Protein AF-A0A0H2MMU6-F1 (afdb_monomer)

Radius of gyration: 20.23 Å; Cα contacts (8 Å, |Δi|>4): 51; chains: 1; bounding box: 50×37×43 Å

Nearest PDB structures (foldseek):
  2pe5-assembly2_C-2  TM=5.045E-01  e=1.346E+00  Escherichia coli
  1kmn-assembly1_B  TM=4.336E-01  e=5.518E-01  Escherichia coli
  1kmn-assembly1_A  TM=4.266E-01  e=5.518E-01  Escherichia coli
  6v6y-assembly1_A-2  TM=4.279E-01  e=5.683E+00  Thermus thermophilus HB8
  4a5o-assembly2_D  TM=4.256E-01  e=9.186E+00  Pseudomonas aeruginosa PAO1

Sequence (64 aa):
MEPAITDILFASDLSQNAKVAMEKAVQFSQMSGAKLHILHVVERISSDAEITMRLYFPDPVLRI

Secondary structure (DSSP, 8-state):
-PPP--EEEEE----HHHHHHHHHHHHHHHHHTPEEEEE---PPPPHHHHHHHHHHS--TT---

Organism: NCBI:txid1489064

Structure (mmCIF, N/CA/C/O backbone):
data_AF-A0A0H2MMU6-F1
#
_entry.id   AF-A0A0H2MMU6-F1
#
loop_
_atom_site.group_PDB
_atom_site.id
_atom_site.type_symbol
_atom_site.label_atom_id
_atom_site.label_alt_id
_atom_site.label_comp_id
_atom_site.label_asym_id
_atom_site.label_entity_id
_atom_site.label_seq_id
_atom_site.pdbx_PDB_ins_code
_atom_site.Cartn_x
_atom_site.Cartn_y
_atom_site.Cartn_z
_atom_site.occupancy
_atom_site.B_iso_or_equiv
_atom_site.auth_seq_id
_atom_site.auth_comp_id
_atom_site.auth_asym_id
_atom_site.auth_atom_id
_atom_site.pdbx_PDB_model_num
ATOM 1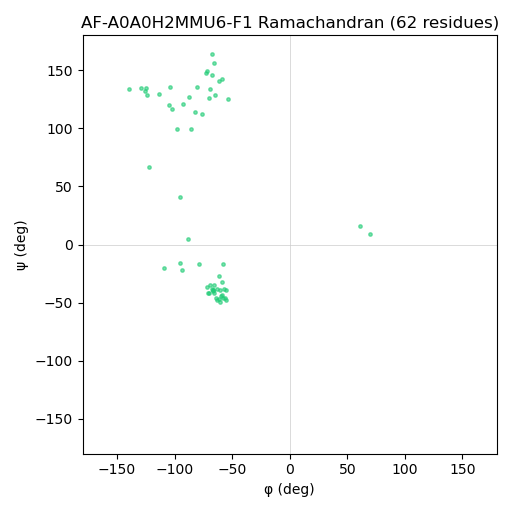 N N . MET A 1 1 ? -26.107 14.982 10.616 1.00 68.88 1 MET A N 1
ATOM 2 C CA . MET A 1 1 ? -25.248 13.807 10.862 1.00 68.88 1 MET A CA 1
ATOM 3 C C . MET A 1 1 ? -24.011 14.004 10.011 1.00 68.88 1 MET A C 1
ATOM 5 O O . MET A 1 1 ? -24.181 14.277 8.828 1.00 68.88 1 MET A O 1
ATOM 9 N N . GLU A 1 2 ? -22.815 13.994 10.596 1.00 74.94 2 GLU A N 1
ATOM 10 C CA . GLU A 1 2 ? -21.577 14.048 9.806 1.00 74.94 2 GLU A CA 1
ATOM 11 C C . GLU A 1 2 ? -21.358 12.711 9.077 1.00 74.94 2 GLU A C 1
ATOM 13 O O . GLU A 1 2 ? -21.811 11.675 9.578 1.00 74.94 2 GLU A O 1
ATOM 18 N N . PRO A 1 3 ? -20.727 12.707 7.889 1.00 78.19 3 PRO A N 1
ATOM 19 C CA . PRO A 1 3 ? -20.458 11.474 7.160 1.00 78.19 3 PRO A CA 1
ATOM 20 C C . PRO A 1 3 ? -19.485 10.581 7.940 1.00 78.19 3 PRO A C 1
ATOM 22 O O . PRO A 1 3 ? -18.413 11.020 8.351 1.00 78.19 3 PRO A O 1
ATOM 25 N N . ALA A 1 4 ? -19.857 9.314 8.127 1.00 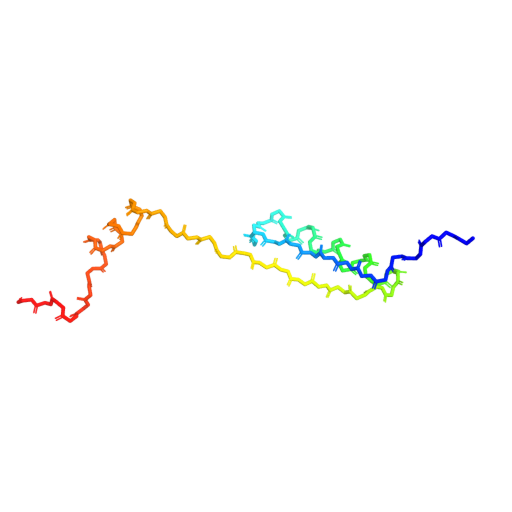89.12 4 ALA A N 1
ATOM 26 C CA . ALA A 1 4 ? -18.990 8.316 8.742 1.00 89.12 4 ALA A CA 1
ATOM 27 C C . ALA A 1 4 ? -17.985 7.776 7.715 1.00 89.12 4 ALA A C 1
ATOM 29 O O . ALA A 1 4 ? -18.357 7.435 6.592 1.00 89.12 4 ALA A O 1
ATOM 30 N N . ILE A 1 5 ? -16.718 7.658 8.112 1.00 93.62 5 ILE A N 1
ATOM 31 C CA . ILE A 1 5 ? -15.715 6.922 7.336 1.00 93.62 5 ILE A CA 1
ATOM 32 C C . ILE A 1 5 ? -15.979 5.431 7.557 1.00 93.62 5 ILE A C 1
ATOM 34 O O . ILE A 1 5 ? -15.804 4.941 8.669 1.00 93.62 5 ILE A O 1
ATOM 38 N N . THR A 1 6 ? -16.415 4.720 6.517 1.00 97.12 6 THR A N 1
ATOM 39 C CA . THR A 1 6 ? -16.716 3.275 6.574 1.00 97.12 6 THR A CA 1
ATOM 40 C C . THR A 1 6 ? -15.703 2.420 5.822 1.00 97.12 6 THR A C 1
ATOM 42 O O . THR A 1 6 ? -15.569 1.231 6.106 1.00 97.12 6 THR A O 1
ATOM 45 N N . ASP A 1 7 ? -14.952 3.027 4.903 1.00 98.19 7 ASP A N 1
ATOM 46 C CA . ASP A 1 7 ? -13.992 2.359 4.033 1.00 98.19 7 ASP A CA 1
ATOM 47 C C . ASP A 1 7 ? -12.732 3.217 3.891 1.00 98.19 7 ASP A C 1
ATOM 49 O O . ASP A 1 7 ? -12.803 4.425 3.658 1.00 98.19 7 ASP A O 1
ATOM 53 N N . ILE A 1 8 ? -11.568 2.584 4.023 1.00 98.19 8 ILE A N 1
ATOM 54 C CA . ILE A 1 8 ? -10.251 3.206 3.876 1.00 98.19 8 ILE A CA 1
ATOM 55 C C . ILE A 1 8 ? -9.479 2.425 2.815 1.00 98.19 8 ILE A C 1
ATOM 57 O O . ILE A 1 8 ? -9.351 1.208 2.922 1.00 98.19 8 ILE A O 1
ATOM 61 N N . LEU A 1 9 ? -8.923 3.113 1.817 1.00 98.31 9 LEU A N 1
ATOM 62 C CA . LEU A 1 9 ? -7.981 2.532 0.860 1.00 98.31 9 LEU A CA 1
ATOM 63 C C . LEU A 1 9 ? -6.551 2.941 1.225 1.00 98.31 9 LEU A C 1
ATOM 65 O O . LEU A 1 9 ? -6.202 4.117 1.154 1.00 98.31 9 LEU A O 1
ATOM 69 N N . PHE A 1 10 ? -5.714 1.964 1.565 1.00 98.44 10 PHE A N 1
ATOM 70 C CA . PHE A 1 10 ? -4.270 2.127 1.676 1.00 98.44 10 PHE A CA 1
ATOM 71 C C . PHE A 1 10 ? -3.593 1.640 0.389 1.00 98.44 10 PHE A C 1
ATOM 73 O O . PHE A 1 10 ? -3.400 0.441 0.186 1.00 98.44 10 PHE A O 1
ATOM 80 N N . ALA A 1 11 ? -3.248 2.581 -0.492 1.00 97.94 11 ALA A N 1
ATOM 81 C CA . ALA A 1 11 ? -2.428 2.317 -1.669 1.00 97.94 11 ALA A CA 1
ATOM 82 C C . ALA A 1 11 ? -0.941 2.442 -1.305 1.00 97.94 11 ALA A C 1
ATOM 84 O O . ALA A 1 11 ? -0.527 3.450 -0.734 1.00 97.94 11 ALA A O 1
ATOM 85 N N . SER A 1 12 ? -0.154 1.416 -1.617 1.00 97.50 12 SER A N 1
ATOM 86 C CA . SER A 1 12 ? 1.238 1.295 -1.192 1.00 97.50 12 SER A CA 1
ATOM 87 C C . SER A 1 12 ? 2.155 0.984 -2.366 1.00 97.50 12 SER A C 1
ATOM 89 O O . SER A 1 12 ? 1.884 0.086 -3.162 1.00 97.50 12 SER A O 1
ATOM 91 N N . ASP A 1 13 ? 3.281 1.686 -2.425 1.00 96.00 13 ASP A N 1
ATOM 92 C CA . ASP A 1 13 ? 4.442 1.365 -3.260 1.00 96.00 13 ASP A CA 1
ATOM 93 C C . ASP A 1 13 ? 5.430 0.420 -2.543 1.00 96.00 13 ASP A C 1
ATOM 95 O O . ASP A 1 13 ? 6.500 0.125 -3.064 1.00 96.00 13 ASP A O 1
ATOM 99 N N . LEU A 1 14 ? 5.071 -0.055 -1.341 1.00 96.06 14 LEU A N 1
ATOM 100 C CA . LEU A 1 14 ? 5.888 -0.902 -0.462 1.00 96.06 14 LEU A CA 1
ATOM 101 C C . LEU A 1 14 ? 7.206 -0.256 -0.000 1.00 96.06 14 LEU A C 1
ATOM 103 O O . LEU A 1 14 ? 8.082 -0.943 0.527 1.00 96.06 14 LEU A O 1
ATOM 107 N N . SER A 1 15 ? 7.347 1.062 -0.140 1.00 96.50 15 SER A N 1
ATOM 108 C CA . SER A 1 15 ? 8.505 1.793 0.365 1.00 96.50 15 SER A CA 1
ATOM 109 C C . SER A 1 15 ? 8.562 1.801 1.898 1.00 96.50 15 SER A C 1
ATOM 111 O O . SER A 1 15 ? 7.575 1.581 2.609 1.00 96.50 15 SER A O 1
ATOM 113 N N . GLN A 1 16 ? 9.730 2.148 2.442 1.00 96.25 16 GLN A N 1
ATOM 114 C CA . GLN A 1 16 ? 9.898 2.324 3.885 1.00 96.25 16 GLN A CA 1
ATOM 115 C C . GLN A 1 16 ? 8.956 3.402 4.457 1.00 96.25 16 GLN A C 1
ATOM 117 O O . GLN A 1 16 ? 8.492 3.278 5.591 1.00 96.25 16 GLN A O 1
ATOM 122 N N . ASN A 1 17 ? 8.636 4.429 3.664 1.00 95.88 17 ASN A N 1
ATOM 123 C CA . ASN A 1 17 ? 7.696 5.482 4.048 1.00 95.88 17 ASN A CA 1
ATOM 124 C C . ASN A 1 17 ? 6.252 4.969 4.056 1.00 95.88 17 ASN A C 1
ATOM 126 O O . ASN A 1 17 ? 5.482 5.311 4.957 1.00 95.88 17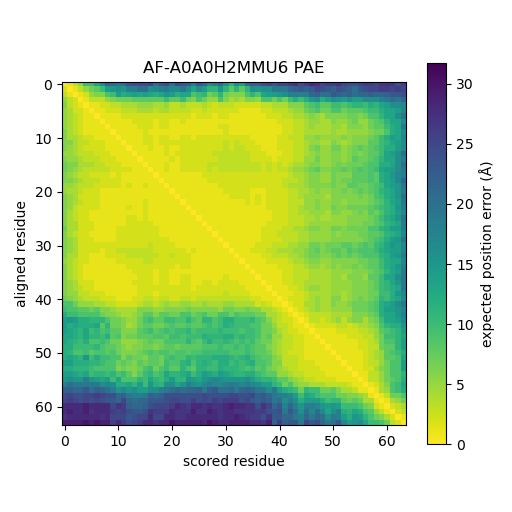 ASN A O 1
ATOM 130 N N . ALA A 1 18 ? 5.897 4.090 3.114 1.00 97.56 18 ALA A N 1
ATOM 131 C CA . ALA A 1 18 ? 4.581 3.466 3.079 1.00 97.56 18 ALA A CA 1
ATOM 132 C C . ALA A 1 18 ? 4.299 2.621 4.331 1.00 97.56 18 ALA A C 1
ATOM 134 O O . ALA A 1 18 ? 3.149 2.531 4.755 1.00 97.56 18 ALA A O 1
ATOM 135 N N . LYS A 1 19 ? 5.329 2.086 5.003 1.00 97.38 19 LYS A N 1
ATOM 136 C CA . LYS A 1 19 ? 5.161 1.413 6.302 1.00 97.38 19 LYS A CA 1
ATOM 137 C C . LYS A 1 19 ? 4.521 2.330 7.354 1.00 97.38 19 LYS A C 1
ATOM 139 O O . LYS A 1 19 ? 3.586 1.917 8.034 1.00 97.38 19 LYS A O 1
ATOM 144 N N . VAL A 1 20 ? 4.983 3.577 7.467 1.00 97.75 20 VAL A N 1
ATOM 145 C CA . VAL A 1 20 ? 4.434 4.544 8.437 1.00 97.75 20 VAL A CA 1
ATOM 146 C C . VAL A 1 20 ? 2.991 4.910 8.075 1.00 97.75 20 VAL A C 1
ATOM 148 O O . VAL A 1 20 ? 2.128 4.999 8.948 1.00 97.75 20 VAL A O 1
ATOM 151 N N . ALA A 1 21 ? 2.699 5.068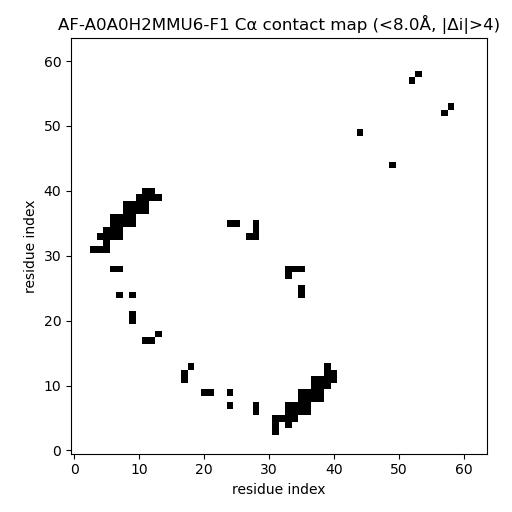 6.780 1.00 97.81 21 ALA A N 1
ATOM 152 C CA . ALA A 1 21 ? 1.338 5.304 6.300 1.00 97.81 21 ALA A CA 1
ATOM 153 C C . ALA A 1 21 ? 0.401 4.117 6.598 1.00 97.81 21 ALA A C 1
ATOM 155 O O . ALA A 1 21 ? -0.743 4.328 7.003 1.00 97.81 21 ALA A O 1
ATOM 156 N N . MET A 1 22 ? 0.894 2.880 6.486 1.00 98.25 22 MET A N 1
ATOM 157 C CA . MET A 1 22 ? 0.147 1.670 6.838 1.00 98.25 22 MET A CA 1
ATOM 158 C C . MET A 1 22 ? -0.234 1.648 8.322 1.00 98.25 22 MET A C 1
ATOM 160 O O . MET A 1 22 ? -1.389 1.395 8.656 1.00 98.25 22 MET A O 1
ATOM 164 N N . GLU A 1 23 ? 0.712 1.953 9.216 1.00 98.12 23 GLU A N 1
ATOM 165 C CA . GLU A 1 23 ? 0.459 2.015 10.662 1.00 98.12 23 GLU A CA 1
ATOM 166 C C . GLU A 1 23 ? -0.661 3.017 10.990 1.00 98.12 23 GLU A C 1
ATOM 168 O O . GLU A 1 23 ? -1.529 2.740 11.820 1.00 98.12 23 GLU A O 1
ATOM 173 N N . LYS A 1 24 ? -0.701 4.155 10.285 1.00 98.12 24 LYS A N 1
ATOM 174 C CA . LYS A 1 24 ? -1.768 5.157 10.425 1.00 98.12 24 LYS A CA 1
ATOM 175 C C . LYS A 1 24 ? -3.104 4.690 9.858 1.00 98.12 24 LYS A C 1
ATOM 177 O O . LYS A 1 24 ? -4.129 4.885 10.506 1.00 98.12 24 LYS A O 1
ATOM 182 N N . ALA A 1 25 ? -3.107 4.039 8.698 1.00 98.19 25 ALA A N 1
ATOM 183 C CA . ALA A 1 25 ? -4.323 3.491 8.104 1.00 98.19 25 ALA A CA 1
ATOM 184 C C . ALA A 1 25 ? -4.978 2.435 9.015 1.00 98.19 25 ALA A C 1
ATOM 186 O O . ALA A 1 25 ? -6.198 2.438 9.187 1.00 98.19 25 ALA A O 1
ATOM 187 N N . VAL A 1 26 ? -4.168 1.590 9.666 1.00 98.44 26 VAL A N 1
ATOM 188 C CA . VAL A 1 26 ? -4.637 0.630 10.678 1.00 98.44 26 VAL A CA 1
ATOM 189 C C . VAL A 1 26 ? -5.234 1.349 11.887 1.00 98.44 26 VAL A C 1
ATOM 191 O O . VAL A 1 26 ? -6.345 1.014 12.293 1.00 98.44 26 VAL A O 1
ATOM 194 N N . GLN A 1 27 ? -4.550 2.363 12.432 1.00 98.44 27 GLN A N 1
ATOM 195 C CA . GLN A 1 27 ? -5.068 3.160 13.554 1.00 98.44 27 GLN A CA 1
ATOM 196 C C . GLN A 1 27 ? -6.431 3.783 13.218 1.00 98.44 27 GLN A C 1
ATOM 198 O O . GLN A 1 27 ? -7.372 3.669 13.999 1.00 98.44 27 GLN A O 1
ATOM 203 N N . PHE A 1 28 ? -6.577 4.380 12.033 1.00 97.12 28 PHE A N 1
ATOM 204 C CA . PHE A 1 28 ? -7.843 4.983 11.615 1.00 97.12 28 PHE A CA 1
ATOM 205 C C . PHE A 1 28 ? -8.953 3.959 11.401 1.00 97.12 28 PHE A C 1
ATOM 207 O O . PHE A 1 28 ? -10.081 4.204 11.826 1.00 97.12 28 PHE A O 1
ATOM 214 N N . SER A 1 29 ? 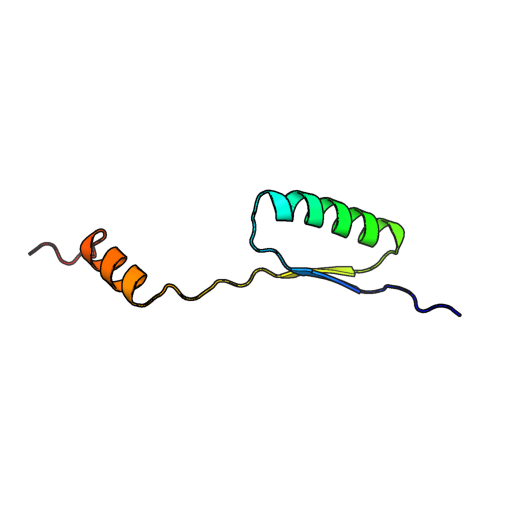-8.645 2.805 10.809 1.00 98.06 29 SER A N 1
ATOM 215 C CA . SER A 1 29 ? -9.603 1.704 10.663 1.00 98.06 29 SER A CA 1
ATOM 216 C C . SER A 1 29 ? -10.103 1.221 12.027 1.00 98.06 29 SER A C 1
ATOM 218 O O . SER A 1 29 ? -11.307 1.095 12.226 1.00 98.06 29 SER A O 1
ATOM 220 N N . GLN A 1 30 ? -9.209 1.063 13.008 1.00 97.69 30 GLN A N 1
ATOM 221 C CA . GLN A 1 30 ? -9.575 0.664 14.371 1.00 97.69 30 GLN A CA 1
ATOM 222 C C . GLN A 1 30 ? -10.428 1.717 15.089 1.00 97.69 30 GLN A C 1
ATOM 224 O O . GLN A 1 30 ? -11.400 1.365 15.752 1.00 97.69 30 GLN A O 1
ATOM 229 N N . MET A 1 31 ? -10.089 3.002 14.950 1.00 96.50 31 MET A N 1
ATOM 230 C CA . MET A 1 31 ? -10.819 4.102 15.594 1.00 96.50 31 MET A CA 1
ATOM 231 C C . MET A 1 31 ? -12.219 4.318 15.008 1.00 96.50 31 MET A C 1
ATOM 233 O O . MET A 1 31 ? -13.132 4.700 15.733 1.00 96.50 31 MET A O 1
ATOM 237 N N . SER A 1 32 ? -12.380 4.108 13.701 1.00 95.31 32 SER A N 1
ATOM 238 C CA . SER A 1 32 ? -13.644 4.339 12.988 1.00 95.31 32 SER A CA 1
ATOM 239 C C . SER A 1 32 ? -14.504 3.084 12.828 1.00 95.31 32 SER A C 1
ATOM 241 O O . SER A 1 32 ? -15.681 3.193 12.497 1.00 95.31 32 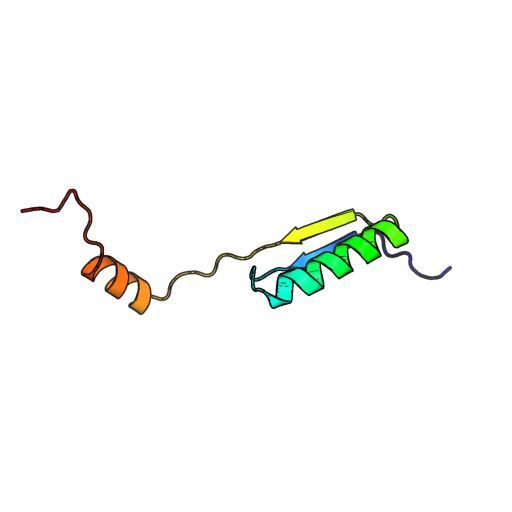SER A O 1
ATOM 243 N N . GLY A 1 33 ? -13.934 1.891 13.021 1.00 96.88 33 GLY A N 1
ATOM 244 C CA . GLY A 1 33 ? -14.555 0.632 12.607 1.00 96.88 33 GLY A CA 1
ATOM 245 C C . GLY A 1 33 ? -14.599 0.445 11.084 1.00 96.88 33 GLY A C 1
ATOM 246 O O . GLY A 1 33 ? -15.254 -0.480 10.607 1.00 96.88 33 GLY A O 1
ATOM 247 N N . ALA A 1 34 ? -13.926 1.310 10.316 1.00 98.12 34 ALA A N 1
ATOM 248 C CA . ALA A 1 34 ? -13.912 1.248 8.863 1.00 98.12 34 ALA A CA 1
ATOM 249 C C . ALA A 1 34 ? -13.171 0.011 8.348 1.00 98.12 34 ALA A C 1
ATOM 251 O O . ALA A 1 34 ? -12.137 -0.392 8.890 1.00 98.12 34 ALA A O 1
ATOM 252 N N . LYS A 1 35 ? -13.638 -0.541 7.228 1.00 98.50 35 LYS A N 1
ATOM 253 C CA . LYS A 1 35 ? -12.935 -1.594 6.498 1.00 98.50 35 LYS A CA 1
ATOM 254 C C . LYS A 1 35 ? -11.683 -1.024 5.829 1.00 98.50 35 LYS A C 1
ATOM 256 O O . LYS A 1 35 ? -11.764 -0.078 5.050 1.00 98.50 35 LYS A O 1
ATOM 261 N N . LEU A 1 36 ? -10.530 -1.632 6.098 1.00 98.50 36 LEU A N 1
ATOM 262 C CA . LEU A 1 36 ? -9.268 -1.288 5.446 1.00 98.50 36 LEU A CA 1
ATOM 263 C C . LEU A 1 36 ? -9.037 -2.172 4.214 1.00 98.50 36 LEU A C 1
ATOM 265 O O . LEU A 1 36 ? -8.952 -3.395 4.322 1.00 98.50 36 LEU A O 1
ATOM 269 N N . HIS A 1 37 ? -8.900 -1.545 3.050 1.00 98.62 37 HIS A N 1
ATOM 270 C CA . HIS A 1 37 ? -8.519 -2.168 1.785 1.00 98.62 37 HIS A CA 1
ATOM 271 C C . HIS A 1 37 ? -7.060 -1.823 1.482 1.00 98.62 37 HIS A C 1
ATOM 273 O O . HIS A 1 37 ? -6.662 -0.669 1.626 1.00 98.62 37 HIS A O 1
ATOM 279 N N . ILE A 1 38 ? -6.264 -2.801 1.051 1.00 97.94 38 ILE A N 1
ATOM 280 C CA . ILE A 1 38 ? -4.845 -2.606 0.720 1.00 97.94 38 ILE A CA 1
ATOM 281 C C . ILE A 1 38 ? -4.658 -2.827 -0.780 1.00 97.94 38 ILE A C 1
ATOM 283 O O . ILE A 1 38 ? -5.089 -3.850 -1.309 1.00 97.94 38 ILE A O 1
ATOM 287 N N . LEU A 1 39 ? -4.006 -1.879 -1.453 1.00 98.06 39 LEU A N 1
ATOM 288 C CA . LEU A 1 39 ? -3.712 -1.927 -2.884 1.00 98.06 39 LEU A CA 1
ATOM 289 C C . LEU A 1 39 ? -2.215 -1.730 -3.120 1.00 98.06 39 LEU A C 1
ATOM 291 O O . LEU A 1 39 ? -1.624 -0.776 -2.624 1.00 98.06 39 LEU A O 1
ATOM 295 N N . HIS A 1 40 ? -1.625 -2.594 -3.937 1.00 97.19 40 HIS A N 1
ATOM 296 C CA . HIS A 1 40 ? -0.313 -2.375 -4.532 1.00 97.19 40 HIS A CA 1
ATOM 297 C C . HIS A 1 40 ? -0.443 -2.506 -6.048 1.00 97.19 40 HIS A C 1
ATOM 299 O O . HIS A 1 40 ? -1.093 -3.432 -6.536 1.00 97.19 40 HIS A O 1
ATOM 305 N N . VAL A 1 41 ? 0.155 -1.571 -6.784 1.00 95.50 41 VAL A N 1
ATOM 306 C CA . VAL A 1 41 ? 0.176 -1.584 -8.248 1.00 95.50 41 VAL A CA 1
ATOM 307 C C . VAL A 1 41 ? 1.565 -2.010 -8.693 1.00 95.50 41 VAL A C 1
ATOM 309 O O . VAL A 1 41 ? 2.546 -1.344 -8.382 1.00 95.50 41 VAL A O 1
ATOM 312 N N . VAL A 1 42 ? 1.636 -3.116 -9.432 1.00 91.81 42 VAL A N 1
ATOM 313 C CA . VAL A 1 42 ? 2.878 -3.556 -10.071 1.00 91.81 42 VAL A CA 1
ATOM 314 C C . VAL A 1 42 ? 3.033 -2.791 -11.380 1.00 91.81 42 VAL A C 1
ATOM 316 O O . VAL A 1 42 ? 2.228 -2.949 -12.300 1.00 91.81 42 VAL A O 1
ATOM 319 N N . GLU A 1 43 ? 4.059 -1.951 -11.458 1.00 88.38 43 GLU A N 1
ATOM 320 C CA . GLU A 1 43 ? 4.380 -1.219 -12.679 1.00 88.38 43 GLU A CA 1
ATOM 321 C C . GLU A 1 43 ? 4.977 -2.151 -13.736 1.00 88.38 43 GLU A C 1
ATOM 323 O O . GLU A 1 43 ? 5.680 -3.121 -13.436 1.00 88.38 43 GLU A O 1
ATOM 328 N N . ARG A 1 44 ? 4.701 -1.855 -15.009 1.00 89.19 44 ARG A N 1
ATOM 329 C CA . ARG A 1 44 ? 5.371 -2.556 -16.105 1.00 89.19 44 ARG A CA 1
ATOM 330 C C . ARG A 1 44 ? 6.833 -2.129 -16.132 1.00 89.19 44 ARG A C 1
ATOM 332 O O . ARG A 1 44 ? 7.125 -0.937 -16.098 1.00 89.19 44 ARG A O 1
ATOM 339 N N . ILE A 1 45 ? 7.735 -3.099 -16.260 1.00 89.25 45 ILE A N 1
ATOM 340 C CA . ILE A 1 45 ? 9.141 -2.809 -16.547 1.00 89.25 45 ILE A CA 1
ATOM 341 C C . ILE A 1 45 ? 9.242 -2.026 -17.863 1.00 89.25 45 ILE A C 1
ATOM 343 O O . ILE A 1 45 ? 8.476 -2.274 -18.800 1.00 89.25 45 ILE A O 1
ATOM 347 N N . SER A 1 46 ? 10.160 -1.063 -17.930 1.00 91.81 46 SER A N 1
ATOM 348 C CA . SER A 1 46 ? 10.420 -0.338 -19.174 1.00 91.81 46 SER A CA 1
ATOM 349 C C . SER A 1 46 ? 11.019 -1.275 -20.225 1.00 91.81 46 SER A C 1
ATOM 351 O O . SER A 1 46 ? 11.657 -2.273 -19.884 1.00 91.81 46 SER A O 1
ATOM 353 N N . SER A 1 47 ? 10.869 -0.933 -21.507 1.00 91.38 47 SER A N 1
ATOM 354 C CA . SER A 1 47 ? 11.490 -1.694 -22.600 1.00 91.38 47 SER A CA 1
ATOM 355 C C . SER A 1 47 ? 13.008 -1.822 -22.416 1.00 91.38 47 SER A C 1
ATOM 357 O O . SER A 1 47 ? 13.569 -2.892 -22.633 1.00 91.38 47 SER A O 1
ATOM 359 N N . ASP A 1 48 ? 13.668 -0.763 -21.938 1.00 92.31 48 ASP A N 1
ATOM 360 C CA . ASP A 1 48 ? 15.112 -0.758 -21.676 1.00 92.31 48 ASP A CA 1
ATOM 361 C C . ASP A 1 48 ? 15.494 -1.697 -20.525 1.00 92.31 48 ASP A C 1
ATOM 363 O O . ASP A 1 48 ? 16.502 -2.407 -20.599 1.00 92.31 48 ASP A O 1
ATOM 367 N N . ALA A 1 49 ? 14.674 -1.739 -19.469 1.00 90.25 49 ALA A N 1
ATOM 368 C CA . ALA A 1 49 ? 14.859 -2.666 -18.359 1.00 90.25 49 ALA A CA 1
ATOM 369 C C . ALA A 1 49 ? 14.625 -4.115 -18.805 1.00 90.25 49 ALA A C 1
ATOM 371 O O . ALA A 1 49 ? 15.377 -4.999 -18.401 1.00 90.25 49 ALA A O 1
ATOM 372 N N . GLU A 1 50 ? 13.646 -4.363 -19.679 1.00 91.06 50 GLU A N 1
ATOM 373 C CA . GLU A 1 50 ? 13.397 -5.689 -20.251 1.00 91.06 50 GLU A CA 1
ATOM 374 C C . GLU A 1 50 ? 14.579 -6.173 -21.106 1.00 91.06 50 GLU A C 1
ATOM 376 O O . GLU A 1 50 ? 15.037 -7.305 -20.943 1.00 91.06 50 GLU A O 1
ATOM 381 N N . ILE A 1 51 ? 15.115 -5.316 -21.982 1.00 90.94 51 ILE A N 1
ATOM 382 C CA . ILE A 1 51 ? 16.296 -5.635 -22.801 1.00 90.94 51 ILE A CA 1
ATOM 383 C C . ILE A 1 51 ? 17.498 -5.931 -21.900 1.00 90.94 51 ILE A C 1
ATOM 385 O O . ILE A 1 51 ? 18.151 -6.963 -22.057 1.00 90.94 51 ILE A O 1
ATOM 389 N N . THR A 1 52 ? 17.761 -5.055 -20.927 1.00 91.19 52 THR A N 1
ATOM 390 C CA . THR A 1 52 ? 18.836 -5.226 -19.940 1.00 91.19 52 THR A CA 1
ATOM 391 C C . THR A 1 52 ? 18.689 -6.557 -19.203 1.00 91.19 52 THR A C 1
ATOM 393 O O . THR A 1 52 ? 19.640 -7.333 -19.117 1.00 91.19 52 THR A O 1
ATOM 396 N N . MET A 1 53 ? 17.482 -6.870 -18.729 1.00 89.69 53 MET A N 1
ATOM 397 C CA . MET A 1 53 ? 17.192 -8.120 -18.034 1.00 89.69 53 MET A CA 1
ATOM 398 C C . MET A 1 53 ? 17.491 -9.338 -18.915 1.00 89.69 53 MET A C 1
ATOM 400 O O . MET A 1 53 ? 18.130 -10.272 -18.445 1.00 89.69 53 MET A O 1
ATOM 404 N N . ARG A 1 54 ? 17.118 -9.316 -20.200 1.00 87.81 54 ARG A N 1
ATOM 405 C CA . ARG A 1 54 ? 17.417 -10.409 -21.144 1.00 87.81 54 ARG A CA 1
ATOM 406 C C . ARG A 1 54 ? 18.913 -10.582 -21.422 1.00 87.81 54 ARG A C 1
ATOM 408 O O . ARG A 1 54 ? 19.354 -11.710 -21.614 1.00 87.81 54 ARG A O 1
ATOM 415 N N . LEU A 1 55 ? 19.688 -9.494 -21.448 1.00 88.44 55 LEU A N 1
ATOM 416 C CA . LEU A 1 55 ? 21.139 -9.544 -21.671 1.00 88.44 55 LEU A CA 1
ATOM 417 C C . LEU A 1 55 ? 21.894 -10.146 -20.478 1.00 88.44 55 LEU A C 1
ATOM 419 O O . LEU A 1 55 ? 22.821 -10.930 -20.674 1.00 88.44 55 LEU A O 1
ATOM 423 N N . TYR A 1 56 ? 21.508 -9.781 -19.251 1.00 88.75 56 TYR A N 1
ATOM 424 C CA . TYR A 1 56 ? 22.215 -10.196 -18.030 1.00 88.75 56 TYR A CA 1
ATOM 425 C C . TYR A 1 56 ? 21.647 -11.457 -17.372 1.00 88.75 56 TYR A C 1
ATOM 427 O O . TYR A 1 56 ? 22.370 -12.144 -16.651 1.00 88.75 56 TYR A O 1
ATOM 435 N N . PHE A 1 57 ? 20.385 -11.791 -17.640 1.00 85.94 57 PHE A N 1
ATOM 436 C CA . PHE A 1 57 ? 19.725 -13.010 -17.173 1.00 85.94 57 PHE A CA 1
ATOM 437 C C . PHE A 1 57 ? 19.211 -13.817 -18.372 1.00 85.94 57 PHE A C 1
ATOM 439 O O . PHE A 1 57 ? 17.997 -13.931 -18.567 1.00 85.94 57 PHE A O 1
ATOM 446 N N . PRO A 1 58 ? 20.116 -14.358 -19.210 1.00 75.62 58 PRO A N 1
ATOM 447 C CA . PRO A 1 58 ? 19.712 -15.213 -20.312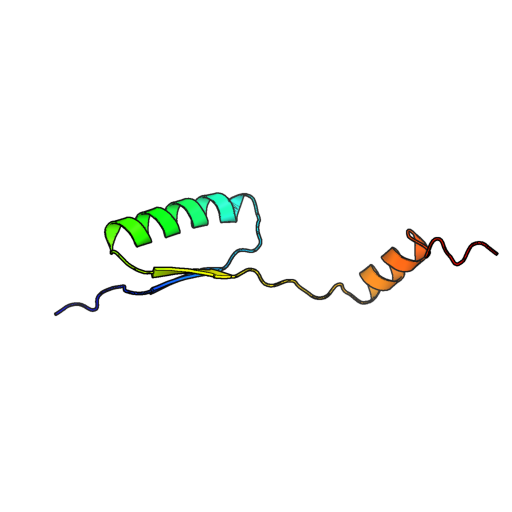 1.00 75.62 58 PRO A CA 1
ATOM 448 C C . PRO A 1 58 ? 19.009 -16.459 -19.768 1.00 75.62 58 PRO A C 1
ATOM 450 O O . PRO A 1 58 ? 19.407 -17.024 -18.746 1.00 75.62 58 PRO A O 1
ATOM 453 N N . ASP A 1 59 ? 17.956 -16.877 -20.465 1.00 74.62 59 ASP A N 1
ATOM 454 C CA . ASP A 1 59 ? 17.192 -18.075 -20.133 1.00 74.62 59 ASP A CA 1
ATOM 455 C C . ASP A 1 59 ? 18.153 -19.279 -20.032 1.00 74.62 59 ASP A C 1
ATOM 457 O O . ASP A 1 59 ? 18.916 -19.517 -20.978 1.00 74.62 59 ASP A O 1
ATOM 461 N N . PRO A 1 60 ? 18.183 -20.041 -18.920 1.00 63.66 60 PRO A N 1
ATOM 462 C CA . PRO A 1 60 ? 19.134 -21.142 -18.744 1.00 63.66 60 PRO A CA 1
ATOM 463 C C . PRO A 1 60 ? 19.040 -22.225 -19.831 1.00 63.66 60 PRO A C 1
ATOM 465 O O . PRO A 1 60 ? 19.979 -23.004 -19.990 1.00 63.66 60 PRO A O 1
ATOM 468 N N . VAL A 1 61 ? 17.940 -22.262 -20.591 1.00 62.03 61 VAL A N 1
ATOM 469 C CA . VAL A 1 61 ? 17.708 -23.199 -21.700 1.00 62.03 61 VAL A CA 1
ATOM 470 C C . VAL A 1 61 ? 18.442 -22.786 -22.991 1.00 62.03 61 VAL A C 1
ATOM 472 O O . VAL A 1 61 ? 18.659 -23.620 -23.863 1.00 62.03 61 VAL A O 1
ATOM 475 N N . LEU A 1 62 ? 18.900 -21.533 -23.109 1.00 56.44 62 LEU A N 1
ATOM 476 C CA . LEU A 1 62 ? 19.669 -21.012 -24.252 1.00 56.44 62 LEU A CA 1
ATOM 477 C C . LEU A 1 62 ? 21.190 -21.075 -24.018 1.00 56.44 62 LEU A C 1
ATOM 479 O O . LEU A 1 62 ? 21.930 -20.158 -24.374 1.00 56.44 62 LEU A O 1
ATOM 483 N N . ARG A 1 63 ? 21.684 -22.165 -23.422 1.00 55.06 63 ARG A N 1
ATOM 484 C CA . ARG A 1 63 ? 23.109 -22.510 -23.526 1.00 55.06 63 ARG A CA 1
ATOM 485 C C . ARG A 1 63 ? 23.308 -23.304 -24.814 1.00 55.06 63 ARG A C 1
ATOM 487 O O . ARG A 1 63 ? 22.976 -24.485 -24.858 1.00 55.06 63 ARG A O 1
ATOM 494 N N . ILE A 1 64 ? 23.772 -22.607 -25.852 1.00 55.16 64 ILE A N 1
ATOM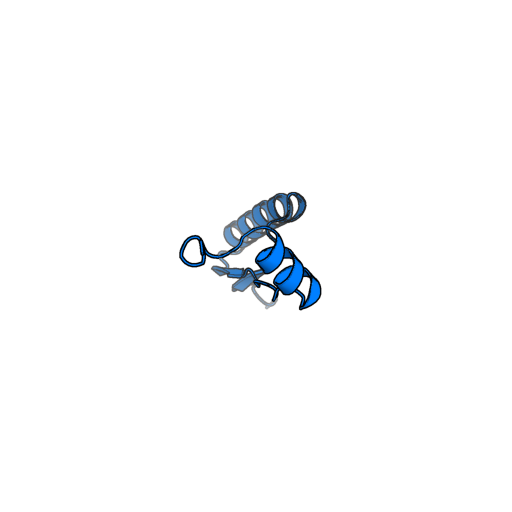 495 C CA . ILE A 1 64 ? 24.301 -23.206 -27.088 1.00 55.16 64 ILE A CA 1
ATOM 496 C C . ILE A 1 64 ? 25.584 -23.974 -26.762 1.00 55.16 64 ILE A C 1
ATOM 498 O O . ILE A 1 64 ? 26.364 -23.453 -25.929 1.00 55.16 64 ILE A O 1
#

Foldseek 3Di:
DDDAAAAAELEDCPDPVSVVVVVVLVVVCVVRVHDYHYDYDDDDDDPVRVVVCCVVPPDPVPPD

InterPro domains:
  IPR006016 UspA [PF00582] (7-55)
  IP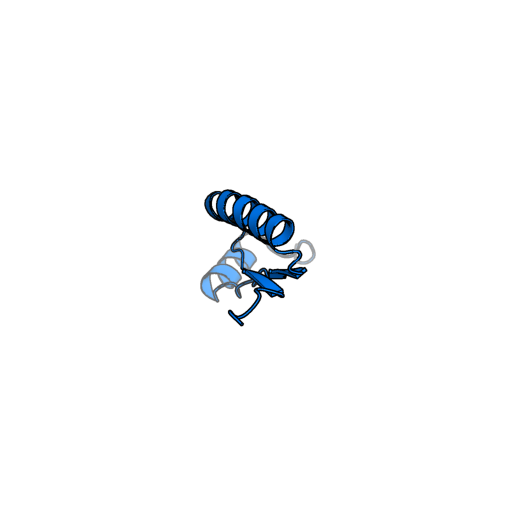R014729 Rossmann-like alpha/beta/alpha sandwich fold [G3DSA:3.40.50.620] (4-62)

Mean predicted aligned error: 7.16 Å

Solvent-accessible surface area (backbone atoms only — not comparable to full-atom values): 4118 Å² total; per-residue (Å²): 132,82,88,78,65,57,69,42,80,49,76,39,90,78,43,81,67,41,52,59,53,49,56,49,52,51,51,51,22,67,76,58,71,18,50,76,44,80,45,70,80,85,76,80,77,50,73,67,55,51,52,51,45,50,71,78,56,58,63,85,85,74,70,128

pLDDT: mean 90.56, std 11.45, range [55.06, 98.62]